Protein AF-A0A946CFU6-F1 (afdb_monomer_lite)

Foldseek 3Di:
DDAAEDEQEDAALVSLLVCLVVQVVQVVDPRHDYAYEYQHHPVVSVVVSCVVSVHDGNYYLNQDDPPDDPVSSVVSVD

Radius of gyration: 13.86 Å; chains: 1; bounding box: 32×30×36 Å

Structure (mmCIF, N/CA/C/O backbone):
data_AF-A0A946CFU6-F1
#
_entry.id   AF-A0A946CFU6-F1
#
loop_
_atom_site.group_PDB
_atom_site.id
_atom_site.type_symbol
_atom_site.label_atom_id
_atom_site.label_alt_id
_atom_site.label_comp_id
_atom_site.label_asym_id
_atom_site.label_entity_id
_atom_site.label_seq_id
_atom_site.pdbx_PDB_ins_code
_atom_site.Cartn_x
_atom_site.Cartn_y
_atom_site.Cartn_z
_atom_site.occupancy
_atom_site.B_iso_or_equiv
_atom_site.auth_seq_id
_atom_site.auth_comp_id
_atom_site.auth_asym_id
_atom_site.auth_atom_id
_atom_site.pdbx_PDB_model_num
ATOM 1 N N . MET A 1 1 ? -17.696 8.469 19.534 1.00 72.38 1 MET A N 1
ATOM 2 C CA . MET A 1 1 ? -16.453 9.188 19.178 1.00 72.38 1 MET A CA 1
ATOM 3 C C . MET A 1 1 ? -16.258 9.046 17.684 1.00 72.38 1 MET A C 1
ATOM 5 O O . MET A 1 1 ? -16.613 8.003 17.154 1.00 72.38 1 MET A O 1
ATOM 9 N N . GLU A 1 2 ? -15.767 10.083 17.015 1.00 89.06 2 GLU A N 1
ATOM 10 C CA . GLU A 1 2 ? -15.429 10.008 15.591 1.00 89.06 2 GLU A CA 1
ATOM 11 C C . GLU A 1 2 ? -14.229 9.068 15.389 1.00 89.06 2 GLU A C 1
ATOM 13 O O . GLU A 1 2 ? -13.294 9.079 16.199 1.00 89.06 2 GLU A O 1
ATOM 18 N N . LYS A 1 3 ? -14.276 8.225 14.350 1.00 95.19 3 LYS A N 1
ATOM 19 C CA . LYS A 1 3 ? -13.160 7.338 14.006 1.00 95.19 3 LYS A CA 1
ATOM 20 C C . LYS A 1 3 ? -11.972 8.180 13.538 1.00 95.19 3 LYS A C 1
ATOM 22 O O . LYS A 1 3 ? -12.138 9.137 12.788 1.00 95.19 3 LYS A O 1
ATOM 27 N N . LYS A 1 4 ? -10.759 7.835 13.970 1.00 97.44 4 LYS A N 1
ATOM 28 C CA . LYS A 1 4 ? -9.540 8.509 13.507 1.00 97.44 4 LYS A CA 1
ATOM 29 C C . LYS A 1 4 ? -9.09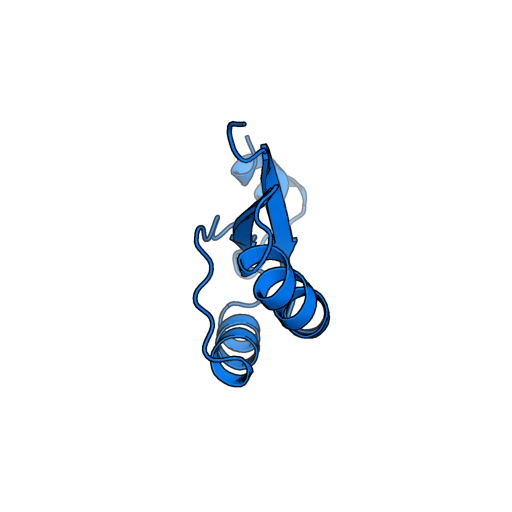1 7.911 12.182 1.00 97.44 4 LYS A C 1
ATOM 31 O O . LYS A 1 4 ? -8.892 6.701 12.084 1.00 97.44 4 LYS A O 1
ATOM 36 N N . LYS A 1 5 ? -8.865 8.764 11.186 1.00 97.75 5 LYS A N 1
ATOM 37 C CA . LYS A 1 5 ? -8.317 8.331 9.900 1.00 97.75 5 LYS A CA 1
ATOM 38 C C . LYS A 1 5 ? -6.860 7.907 10.034 1.00 97.75 5 LYS A C 1
ATOM 40 O O . LYS A 1 5 ? -6.063 8.602 10.666 1.00 97.75 5 LYS A O 1
ATOM 45 N N . VAL A 1 6 ? -6.517 6.781 9.417 1.00 98.00 6 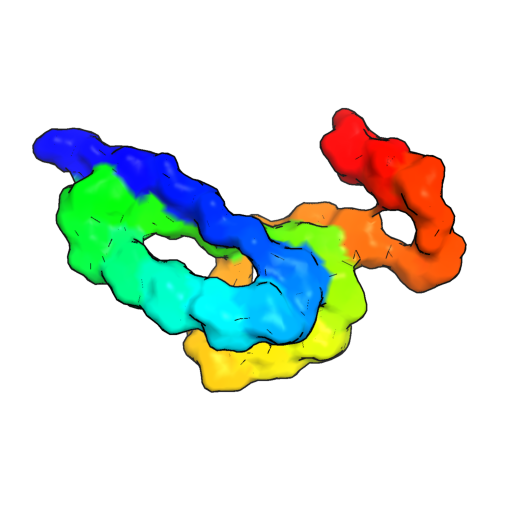VAL A N 1
ATOM 46 C CA . VAL A 1 6 ? -5.144 6.272 9.330 1.00 98.00 6 VAL A CA 1
ATOM 47 C C . VAL A 1 6 ? -4.849 5.853 7.897 1.00 98.00 6 VAL A C 1
ATOM 49 O O . VAL A 1 6 ? -5.628 5.133 7.285 1.00 98.00 6 VAL A O 1
ATOM 52 N N . VAL A 1 7 ? -3.724 6.304 7.346 1.00 98.25 7 VAL A N 1
ATOM 53 C CA . VAL A 1 7 ? -3.325 5.944 5.982 1.00 98.25 7 VAL A CA 1
ATOM 54 C C . VAL A 1 7 ? -2.292 4.826 6.038 1.00 98.25 7 VAL A C 1
ATOM 56 O O . VAL A 1 7 ? -1.248 4.963 6.676 1.00 98.25 7 VAL A O 1
ATOM 59 N N . VAL A 1 8 ? -2.582 3.725 5.353 1.00 98.12 8 VAL A N 1
ATOM 60 C CA . VAL A 1 8 ? -1.664 2.613 5.114 1.00 98.12 8 VAL A CA 1
ATOM 61 C C . VAL A 1 8 ? -1.054 2.808 3.732 1.00 98.12 8 VAL A C 1
ATOM 63 O O . VAL A 1 8 ? -1.765 2.746 2.735 1.00 98.12 8 VAL A O 1
ATOM 66 N N . VAL A 1 9 ? 0.253 3.058 3.667 1.00 97.06 9 VAL A N 1
ATOM 67 C CA . VAL A 1 9 ? 0.961 3.311 2.403 1.00 97.06 9 VAL A CA 1
ATOM 68 C C . VAL A 1 9 ? 1.778 2.085 2.003 1.00 97.06 9 VAL A C 1
ATOM 70 O O . VAL A 1 9 ? 2.571 1.592 2.805 1.00 97.06 9 VAL A O 1
ATOM 73 N N . ALA A 1 10 ? 1.623 1.614 0.763 1.00 96.56 10 ALA A N 1
ATOM 74 C CA . ALA A 1 10 ? 2.468 0.562 0.190 1.00 96.56 10 ALA A CA 1
ATOM 75 C C . ALA A 1 10 ? 2.731 0.799 -1.304 1.00 96.56 10 ALA A C 1
ATOM 77 O O . ALA A 1 10 ? 1.820 1.087 -2.079 1.00 96.56 10 ALA A O 1
ATOM 78 N N . GLY A 1 11 ? 3.983 0.658 -1.728 1.00 94.19 11 GLY A N 1
ATOM 79 C CA . GLY A 1 11 ? 4.405 0.922 -3.101 1.00 94.19 11 GLY A CA 1
ATOM 80 C C . GLY A 1 11 ? 4.865 -0.298 -3.872 1.00 94.19 11 GLY A C 1
ATOM 81 O O . GLY A 1 11 ? 4.866 -0.262 -5.095 1.00 94.19 11 GLY A O 1
ATOM 82 N N . THR A 1 12 ? 5.248 -1.369 -3.184 1.00 94.06 12 THR A N 1
ATOM 83 C CA . THR A 1 12 ? 5.873 -2.554 -3.778 1.00 94.06 12 THR A CA 1
ATOM 84 C C . THR A 1 12 ? 5.125 -3.836 -3.430 1.00 94.06 12 THR A C 1
ATOM 86 O O . THR A 1 12 ? 4.384 -3.912 -2.449 1.00 94.06 12 THR A O 1
ATOM 89 N N . ARG A 1 13 ? 5.375 -4.901 -4.200 1.00 95.50 13 ARG A N 1
ATOM 90 C CA . ARG A 1 13 ? 4.803 -6.232 -3.945 1.00 95.50 13 ARG A CA 1
ATOM 91 C C . ARG A 1 13 ? 5.054 -6.738 -2.508 1.00 95.50 13 ARG A C 1
ATOM 93 O O . ARG A 1 13 ? 4.087 -7.160 -1.876 1.00 95.50 13 ARG A O 1
ATOM 100 N N . PRO A 1 14 ? 6.287 -6.698 -1.951 1.00 96.69 14 PRO A N 1
ATOM 101 C CA . PRO A 1 14 ? 6.526 -7.146 -0.577 1.00 96.69 14 PRO A CA 1
ATOM 102 C C . PRO A 1 14 ? 5.813 -6.297 0.481 1.00 96.69 14 PRO A C 1
ATOM 104 O O . PRO A 1 14 ? 5.426 -6.832 1.517 1.00 96.69 14 PRO A O 1
ATOM 107 N N . GLU A 1 15 ? 5.644 -4.995 0.240 1.00 97.50 15 GLU A N 1
ATOM 108 C CA . GLU A 1 15 ? 4.911 -4.109 1.150 1.00 97.50 15 GLU A CA 1
ATOM 109 C C . GLU A 1 15 ? 3.417 -4.421 1.139 1.00 97.50 15 GLU A C 1
ATOM 111 O O . GLU A 1 15 ? 2.847 -4.590 2.211 1.00 97.50 15 GLU A O 1
ATOM 116 N N . VAL A 1 16 ? 2.798 -4.589 -0.039 1.00 97.19 16 VAL A N 1
ATOM 117 C CA . VAL A 1 16 ? 1.379 -4.976 -0.132 1.00 97.19 16 VAL A CA 1
ATOM 118 C C . VAL A 1 16 ? 1.139 -6.293 0.602 1.00 97.19 16 VAL A C 1
ATOM 120 O O . VAL A 1 16 ? 0.291 -6.336 1.483 1.00 97.19 16 VAL A O 1
ATOM 123 N N . ILE A 1 17 ? 1.958 -7.325 0.355 1.00 96.69 17 ILE A N 1
ATOM 124 C CA . ILE A 1 17 ? 1.827 -8.629 1.033 1.00 96.69 17 ILE A CA 1
ATOM 125 C C . ILE A 1 17 ? 1.836 -8.494 2.564 1.00 96.69 17 ILE A C 1
ATOM 127 O O . ILE A 1 17 ? 1.088 -9.188 3.249 1.00 96.69 17 ILE A O 1
ATOM 131 N N . LYS A 1 18 ? 2.680 -7.612 3.111 1.00 96.94 18 LYS A N 1
ATOM 132 C CA . LYS A 1 18 ? 2.792 -7.404 4.562 1.00 96.94 18 LYS A CA 1
ATOM 133 C C . LYS A 1 18 ? 1.672 -6.529 5.124 1.00 96.94 18 LYS A C 1
ATOM 135 O O . LYS A 1 18 ? 1.217 -6.779 6.235 1.00 96.94 18 LYS A O 1
ATOM 140 N N . MET A 1 19 ? 1.252 -5.505 4.385 1.00 97.75 19 MET A N 1
ATOM 141 C CA . MET A 1 19 ? 0.316 -4.494 4.878 1.00 97.75 19 MET A CA 1
ATOM 142 C C . MET A 1 19 ? -1.151 -4.859 4.656 1.00 97.75 19 MET A C 1
ATOM 144 O O . MET A 1 19 ? -2.005 -4.339 5.370 1.00 97.75 19 MET A O 1
ATOM 148 N N . SER A 1 20 ? -1.461 -5.768 3.729 1.00 96.81 20 SER A N 1
ATOM 149 C CA . SER A 1 20 ? -2.833 -6.218 3.471 1.00 96.81 20 SER A CA 1
ATOM 150 C C . SER A 1 20 ? -3.515 -6.787 4.718 1.00 96.81 20 SER A C 1
ATOM 152 O O . SER A 1 20 ? -4.639 -6.397 5.020 1.00 96.81 20 SER A O 1
ATOM 154 N N . SER A 1 21 ? -2.835 -7.645 5.485 1.00 95.62 21 SER A N 1
ATOM 155 C CA . SER A 1 21 ? -3.389 -8.217 6.722 1.00 95.62 21 SER A CA 1
ATOM 156 C C . SER A 1 21 ? -3.616 -7.161 7.807 1.00 95.62 21 SER A C 1
ATOM 158 O O . SER A 1 21 ? -4.640 -7.185 8.485 1.00 95.62 21 SER A O 1
ATOM 160 N N . VAL A 1 22 ? -2.697 -6.198 7.934 1.00 97.25 22 VAL A N 1
ATOM 161 C CA . VAL A 1 22 ? -2.831 -5.073 8.869 1.00 97.25 22 VAL A CA 1
ATOM 162 C C . VAL A 1 22 ? -4.029 -4.204 8.493 1.00 97.25 22 VAL A C 1
ATOM 164 O O . VAL A 1 22 ? -4.855 -3.911 9.349 1.00 97.25 22 VAL A O 1
ATOM 167 N N . TYR A 1 23 ? -4.161 -3.823 7.221 1.00 98.12 23 TYR A N 1
ATOM 168 C CA . TYR A 1 23 ? -5.287 -3.020 6.742 1.00 98.12 23 TYR A CA 1
ATOM 169 C C . TYR A 1 23 ? -6.635 -3.705 6.998 1.00 98.12 23 TYR A C 1
ATOM 171 O O . TYR A 1 23 ? -7.533 -3.075 7.552 1.00 98.12 23 TYR A O 1
ATOM 179 N N . MET A 1 24 ? -6.757 -4.997 6.677 1.00 96.69 24 MET A N 1
ATOM 180 C CA . MET A 1 24 ? -7.984 -5.766 6.922 1.00 96.69 24 MET A CA 1
ATOM 181 C C . MET A 1 24 ? -8.378 -5.797 8.404 1.00 96.69 24 MET A C 1
ATOM 183 O O . MET A 1 24 ? -9.560 -5.708 8.731 1.00 96.69 24 MET A O 1
ATOM 187 N N . GLU A 1 25 ? -7.407 -5.898 9.314 1.00 97.50 25 GLU A N 1
ATOM 188 C CA . GLU A 1 25 ? -7.696 -5.857 10.749 1.00 97.50 25 GLU A CA 1
ATOM 189 C C . GLU A 1 25 ? -8.052 -4.438 11.216 1.00 97.50 25 GLU A C 1
ATOM 191 O O . GLU A 1 25 ? -8.982 -4.255 12.000 1.00 97.50 25 GLU A O 1
ATOM 196 N N . LEU A 1 26 ? -7.400 -3.405 10.673 1.00 97.56 26 LEU A N 1
ATOM 197 C CA . LEU A 1 26 ? -7.761 -2.012 10.952 1.00 97.56 26 LEU A CA 1
ATOM 198 C C . LEU A 1 26 ? -9.200 -1.689 10.527 1.00 97.56 26 LEU A C 1
ATOM 200 O O . LEU A 1 26 ? -9.859 -0.898 11.201 1.00 97.56 26 LEU A O 1
ATOM 204 N N . GLN A 1 27 ? -9.713 -2.313 9.459 1.00 96.44 27 GLN A N 1
ATOM 205 C CA . GLN A 1 27 ? -11.096 -2.116 9.000 1.00 96.44 27 GLN A CA 1
ATOM 206 C C . GLN A 1 27 ? -12.134 -2.583 10.031 1.00 96.44 27 GLN A C 1
ATOM 208 O O . GLN A 1 27 ? -13.271 -2.112 10.022 1.00 96.44 27 GLN A O 1
ATOM 213 N N . ARG A 1 28 ? -11.746 -3.476 10.948 1.00 96.69 28 ARG A N 1
ATOM 214 C CA . ARG A 1 28 ? -12.595 -3.973 12.039 1.00 96.69 28 ARG A CA 1
ATOM 215 C C . ARG A 1 28 ? -12.567 -3.083 13.279 1.00 96.69 28 ARG A C 1
ATOM 217 O O . ARG A 1 28 ? -13.290 -3.348 14.232 1.00 96.69 28 ARG A O 1
ATOM 224 N N . SER A 1 29 ? -11.739 -2.040 13.291 1.00 96.69 29 SER A N 1
ATOM 225 C CA . SER A 1 29 ? -11.620 -1.141 14.432 1.00 96.69 29 SER A CA 1
ATOM 226 C C . SER A 1 29 ? -12.834 -0.218 14.562 1.00 96.69 29 SER A C 1
ATOM 228 O O . SER A 1 29 ? -13.231 0.473 13.619 1.00 96.69 29 SER A O 1
ATOM 230 N N . ASP A 1 30 ? -13.360 -0.102 15.780 1.00 96.38 30 ASP A N 1
ATOM 231 C CA . ASP A 1 30 ? -14.350 0.925 16.129 1.00 96.38 30 ASP A CA 1
ATOM 232 C C . ASP A 1 30 ? -13.726 2.312 16.341 1.00 96.38 30 ASP A C 1
ATOM 234 O O . ASP A 1 30 ? -14.440 3.309 16.440 1.00 96.38 30 ASP A O 1
ATOM 238 N N . LEU A 1 31 ? -12.392 2.391 16.388 1.00 97.25 31 LEU A N 1
ATOM 239 C CA . LEU A 1 31 ? -11.645 3.620 16.658 1.00 97.2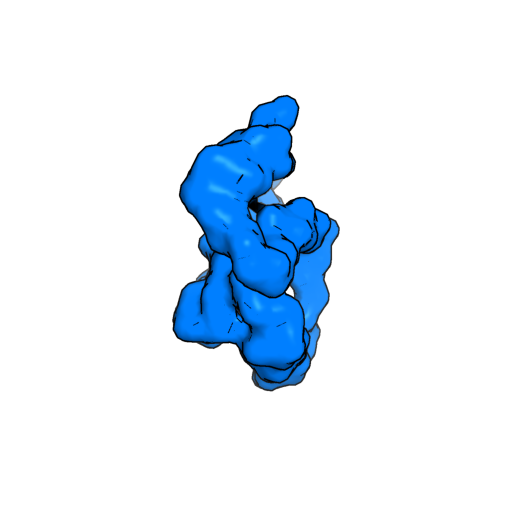5 31 LEU A CA 1
ATOM 240 C C . LEU A 1 31 ? -10.976 4.205 15.413 1.00 97.25 31 LEU A C 1
ATOM 242 O O . LEU A 1 31 ? -10.642 5.391 15.420 1.00 97.25 31 LEU A O 1
ATOM 246 N N . LEU A 1 32 ? -10.751 3.393 14.377 1.00 97.94 32 LEU A N 1
ATOM 247 C CA . LEU A 1 32 ? -9.955 3.761 13.208 1.00 97.94 32 LEU A CA 1
ATOM 248 C C . LEU A 1 32 ? -10.750 3.634 11.909 1.00 97.94 32 LEU A C 1
ATOM 250 O O . LEU A 1 32 ? -11.570 2.735 11.742 1.00 97.94 32 LEU A O 1
ATOM 254 N N . GLU A 1 33 ? -10.462 4.541 10.985 1.00 97.81 33 GLU A N 1
ATOM 255 C CA . GLU A 1 33 ? -10.934 4.532 9.601 1.00 97.81 33 GLU A CA 1
ATOM 256 C C . GLU A 1 33 ? -9.698 4.414 8.694 1.00 97.81 33 GLU A C 1
ATOM 258 O O . GLU A 1 33 ? -9.032 5.421 8.423 1.00 97.81 33 GLU A O 1
ATOM 263 N N . PRO A 1 34 ? -9.294 3.189 8.313 1.00 98.06 34 PRO A N 1
ATOM 264 C CA . PRO A 1 34 ? -8.109 3.001 7.495 1.00 98.06 34 PRO A CA 1
ATOM 265 C C . PRO A 1 34 ? -8.370 3.343 6.028 1.00 98.06 34 PRO A C 1
ATOM 267 O O . PRO A 1 34 ? -9.424 3.029 5.485 1.00 98.06 34 PRO A O 1
ATOM 270 N N . VAL A 1 35 ? -7.358 3.915 5.380 1.00 98.38 35 VAL A N 1
ATOM 271 C CA . VAL A 1 35 ? -7.313 4.185 3.939 1.00 98.38 35 VAL A CA 1
ATOM 272 C C . VAL A 1 35 ? -6.040 3.560 3.378 1.00 98.38 35 VAL A C 1
ATOM 274 O O . VAL A 1 35 ? -4.943 3.874 3.845 1.00 98.38 35 VAL A O 1
ATOM 277 N N . PHE A 1 36 ? -6.161 2.677 2.392 1.00 98.25 36 PHE A N 1
ATOM 278 C CA . PHE A 1 36 ? -5.028 2.062 1.709 1.00 98.25 36 PHE A CA 1
ATOM 279 C C . PHE A 1 36 ? -4.610 2.920 0.512 1.00 98.25 36 PHE A C 1
ATOM 281 O O . PHE A 1 36 ? -5.336 3.040 -0.473 1.00 98.25 36 PHE A O 1
ATOM 288 N N . LEU A 1 37 ? -3.404 3.477 0.565 1.00 97.69 37 LEU A N 1
ATOM 289 C CA . LEU A 1 37 ? -2.8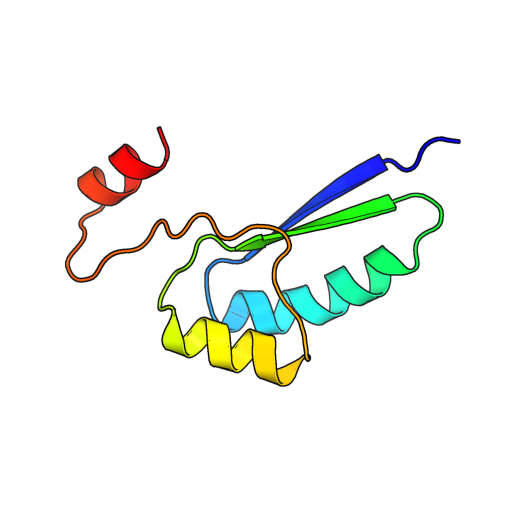16 4.269 -0.509 1.00 97.69 37 LEU A CA 1
ATOM 290 C C . LEU A 1 37 ? -1.668 3.497 -1.166 1.00 97.69 37 LEU A C 1
ATOM 292 O O . LEU A 1 37 ? -0.693 3.116 -0.514 1.00 97.69 37 LEU A O 1
ATOM 296 N N . SER A 1 38 ? -1.763 3.298 -2.478 1.00 96.38 38 SER A N 1
ATOM 297 C CA . SER A 1 38 ? -0.687 2.752 -3.293 1.00 96.38 38 SER A CA 1
ATOM 298 C C . SER A 1 38 ? 0.130 3.852 -3.961 1.00 96.38 38 SER A C 1
ATOM 300 O O . SER A 1 38 ? -0.422 4.804 -4.507 1.00 96.38 38 SER A O 1
ATOM 302 N N . THR A 1 39 ? 1.458 3.718 -3.950 1.00 94.62 39 THR A N 1
ATOM 303 C CA . THR A 1 39 ? 2.345 4.605 -4.728 1.00 94.62 39 THR A CA 1
ATOM 304 C C . THR A 1 39 ? 2.642 4.077 -6.136 1.00 94.62 39 THR A C 1
ATOM 306 O O . THR A 1 39 ? 3.173 4.818 -6.963 1.00 94.62 39 THR A O 1
ATOM 309 N N . GLY A 1 40 ? 2.273 2.824 -6.438 1.00 89.19 40 GLY A N 1
ATOM 310 C CA . GLY A 1 40 ? 2.243 2.301 -7.805 1.00 89.19 40 GLY A CA 1
ATOM 311 C C . GLY A 1 40 ? 3.572 1.789 -8.388 1.00 89.19 40 GLY A C 1
ATOM 312 O O . GLY A 1 40 ? 3.720 1.802 -9.612 1.00 89.19 40 GLY A O 1
ATOM 313 N N . GLN A 1 41 ? 4.551 1.331 -7.590 1.00 85.81 41 GLN A N 1
ATOM 314 C CA . GLN A 1 41 ? 5.793 0.763 -8.148 1.00 85.81 41 GLN A CA 1
ATOM 315 C C . GLN A 1 41 ? 5.571 -0.620 -8.780 1.00 85.81 41 GLN A C 1
ATOM 317 O O . GLN A 1 41 ? 5.084 -1.535 -8.129 1.00 85.81 41 GLN A O 1
ATOM 322 N N . HIS A 1 42 ? 5.986 -0.801 -10.039 1.00 83.25 42 HIS A N 1
ATOM 323 C CA . HIS A 1 42 ? 5.802 -2.051 -10.797 1.00 83.25 42 HIS A CA 1
ATOM 324 C C . HIS A 1 42 ? 4.338 -2.546 -10.805 1.00 83.25 42 HIS A C 1
ATOM 326 O O . HIS A 1 42 ? 4.000 -3.561 -10.195 1.00 83.25 42 HIS A O 1
ATOM 332 N N . ARG A 1 43 ? 3.468 -1.837 -11.542 1.00 85.81 43 ARG A N 1
ATOM 333 C CA . ARG A 1 43 ? 2.004 -2.049 -11.586 1.00 85.81 43 ARG A CA 1
ATOM 334 C C . ARG A 1 43 ? 1.550 -3.503 -11.705 1.00 85.81 43 ARG A C 1
ATOM 336 O O . ARG A 1 43 ? 0.657 -3.914 -10.974 1.00 85.81 43 ARG A O 1
ATOM 343 N N . GLU A 1 44 ? 2.164 -4.286 -12.587 1.00 88.81 44 GLU A N 1
ATOM 344 C CA . GLU A 1 44 ? 1.778 -5.689 -12.787 1.00 88.81 44 GLU A CA 1
ATOM 345 C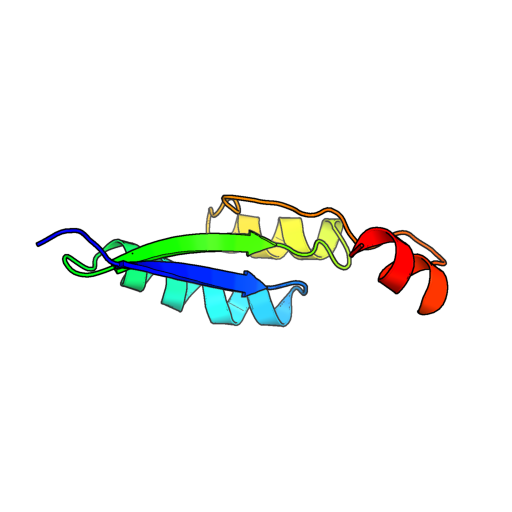 C . GLU A 1 44 ? 2.006 -6.535 -11.524 1.00 88.81 44 GLU A C 1
ATOM 347 O O . GLU A 1 44 ? 1.136 -7.297 -11.106 1.00 88.81 44 GLU A O 1
ATOM 352 N N . MET A 1 45 ? 3.145 -6.344 -10.854 1.00 90.50 45 MET A N 1
ATOM 353 C CA . MET A 1 45 ? 3.460 -7.050 -9.612 1.00 90.50 45 MET A CA 1
ATOM 354 C C . MET A 1 45 ? 2.565 -6.614 -8.450 1.00 90.50 45 MET A C 1
ATOM 356 O O . MET A 1 45 ? 2.229 -7.434 -7.595 1.00 90.50 45 MET A O 1
ATOM 360 N N . LEU A 1 46 ? 2.177 -5.338 -8.409 1.00 93.44 46 LEU A N 1
ATOM 361 C CA . LEU A 1 46 ? 1.219 -4.843 -7.422 1.00 93.44 46 LEU A CA 1
ATOM 362 C C . LEU A 1 46 ? -0.168 -5.432 -7.641 1.00 93.44 46 LEU A C 1
ATOM 364 O O . LEU A 1 46 ? -0.771 -5.899 -6.680 1.00 93.44 46 LEU A O 1
ATOM 368 N N . ALA A 1 47 ? -0.646 -5.469 -8.886 1.00 92.12 47 ALA A N 1
ATOM 369 C CA . ALA A 1 47 ? -1.936 -6.062 -9.220 1.00 92.12 47 ALA A CA 1
ATOM 370 C C . ALA A 1 47 ? -2.006 -7.535 -8.783 1.00 92.12 47 ALA A C 1
ATOM 372 O O . ALA A 1 47 ? -3.004 -7.958 -8.205 1.00 92.12 47 ALA A O 1
ATOM 373 N N . GLN A 1 48 ? -0.918 -8.293 -8.967 1.00 94.81 48 GLN A N 1
ATOM 374 C CA . GLN A 1 48 ? -0.811 -9.665 -8.461 1.00 94.81 48 GLN A CA 1
ATOM 375 C C . GLN A 1 48 ? -0.912 -9.737 -6.929 1.00 94.81 48 GLN A C 1
ATOM 377 O O . GLN A 1 48 ? -1.624 -10.594 -6.410 1.00 94.81 48 GLN A O 1
ATOM 382 N N . ALA A 1 49 ? -0.223 -8.852 -6.197 1.00 95.50 49 ALA A N 1
ATOM 383 C CA . ALA A 1 49 ? -0.311 -8.831 -4.737 1.00 95.50 49 ALA A CA 1
ATOM 384 C C . ALA A 1 49 ? -1.714 -8.462 -4.256 1.00 95.50 49 ALA A C 1
ATOM 386 O O . ALA A 1 49 ? -2.285 -9.193 -3.459 1.00 95.50 49 ALA A O 1
ATOM 387 N N . PHE A 1 50 ? -2.293 -7.377 -4.765 1.00 95.81 50 PHE A N 1
ATOM 388 C CA . PHE A 1 50 ? -3.653 -6.964 -4.422 1.00 95.81 50 PHE A CA 1
ATOM 389 C C . PHE A 1 50 ? -4.683 -8.060 -4.732 1.00 95.81 50 PHE A C 1
ATOM 391 O O . PHE A 1 50 ? -5.519 -8.374 -3.883 1.00 95.81 50 PHE A O 1
ATOM 398 N N . GLY A 1 51 ? -4.553 -8.724 -5.886 1.00 96.31 51 GLY A N 1
ATOM 399 C CA . GLY A 1 51 ? -5.389 -9.861 -6.267 1.00 96.31 51 GLY A CA 1
ATOM 400 C C . GLY A 1 51 ? -5.282 -11.050 -5.307 1.00 96.31 51 GLY A C 1
ATOM 401 O O . GLY A 1 51 ? -6.300 -11.656 -4.984 1.00 96.31 51 GLY A O 1
ATOM 402 N N . ALA A 1 52 ? -4.090 -11.344 -4.775 1.00 96.06 52 ALA A N 1
ATOM 403 C CA . ALA A 1 52 ? -3.891 -12.430 -3.809 1.00 96.06 52 ALA A CA 1
ATOM 404 C C . ALA A 1 52 ? -4.650 -12.219 -2.484 1.00 96.06 52 ALA A C 1
ATOM 406 O O . ALA A 1 52 ? -4.968 -13.191 -1.801 1.00 96.06 52 ALA A O 1
ATOM 407 N N . PHE A 1 53 ? -4.959 -10.967 -2.135 1.00 95.88 53 PHE A N 1
ATOM 408 C CA . PHE A 1 53 ? -5.728 -10.605 -0.942 1.00 95.88 53 PHE A CA 1
ATOM 409 C C . PHE A 1 53 ? -7.158 -10.150 -1.263 1.00 95.88 53 PHE A C 1
ATOM 411 O O . PHE A 1 53 ? -7.881 -9.761 -0.350 1.00 95.88 53 PHE A O 1
ATOM 418 N N . ASN A 1 54 ? -7.576 -10.194 -2.536 1.00 95.69 54 ASN A N 1
ATOM 419 C CA . ASN A 1 54 ? -8.846 -9.633 -3.006 1.00 95.69 54 ASN A CA 1
ATOM 420 C C . ASN A 1 54 ? -9.067 -8.185 -2.514 1.00 95.69 54 ASN A C 1
ATOM 422 O O . ASN A 1 54 ? -10.145 -7.824 -2.042 1.00 95.69 54 ASN A O 1
ATOM 426 N N . LEU A 1 55 ? -8.007 -7.375 -2.575 1.00 95.38 55 LEU A N 1
ATOM 427 C CA . LEU A 1 55 ? -8.005 -5.980 -2.146 1.00 95.38 55 LEU A CA 1
ATOM 428 C C . LEU A 1 55 ? -7.893 -5.048 -3.348 1.00 95.38 55 LEU A C 1
ATOM 430 O O . LEU A 1 55 ? -7.201 -5.345 -4.317 1.00 95.38 55 LEU A O 1
ATOM 434 N N . VAL A 1 56 ? -8.521 -3.883 -3.237 1.00 94.88 56 VAL A N 1
ATOM 435 C CA . VAL A 1 56 ? -8.327 -2.747 -4.140 1.00 94.88 56 VAL A CA 1
ATOM 436 C C . VAL A 1 56 ? -7.852 -1.586 -3.270 1.00 94.88 56 VAL A C 1
ATOM 438 O O . VAL A 1 56 ? -8.472 -1.348 -2.234 1.00 94.88 56 VAL A O 1
ATOM 441 N N . PRO A 1 57 ? -6.748 -0.899 -3.614 1.00 95.69 57 PRO A N 1
ATOM 442 C CA . PRO A 1 57 ? -6.335 0.272 -2.856 1.00 95.69 57 PRO A CA 1
ATOM 443 C C . PRO A 1 57 ? -7.389 1.377 -2.989 1.00 95.69 57 PRO A C 1
ATOM 445 O O . PRO A 1 57 ? -7.917 1.605 -4.076 1.00 95.69 57 PRO A O 1
ATOM 448 N N . ASP A 1 58 ? -7.657 2.087 -1.896 1.00 97.62 58 ASP A N 1
ATOM 449 C CA . ASP A 1 58 ? -8.582 3.225 -1.881 1.00 97.62 58 ASP A CA 1
ATOM 450 C C . ASP A 1 58 ? -8.069 4.372 -2.774 1.00 97.62 58 ASP A C 1
ATOM 452 O O . ASP A 1 58 ? -8.846 5.080 -3.417 1.00 97.62 58 ASP A O 1
ATOM 456 N N . HIS A 1 59 ? -6.741 4.522 -2.858 1.00 96.75 59 HIS A N 1
ATOM 457 C CA . HIS A 1 59 ? -6.068 5.471 -3.744 1.00 96.75 59 HIS A CA 1
ATOM 458 C C . HIS A 1 59 ? -4.838 4.842 -4.415 1.00 96.75 59 HIS A C 1
ATOM 460 O O . HIS A 1 59 ? -4.049 4.178 -3.749 1.00 96.75 59 HIS A O 1
ATOM 466 N N . ASP A 1 60 ? -4.624 5.104 -5.707 1.00 94.50 60 ASP A N 1
ATOM 467 C CA . ASP A 1 60 ? -3.371 4.826 -6.429 1.00 94.50 60 ASP A CA 1
ATOM 468 C C . ASP A 1 60 ? -2.801 6.157 -6.941 1.00 94.50 60 ASP A C 1
ATOM 470 O O . ASP A 1 60 ? -3.462 6.870 -7.694 1.00 94.50 60 ASP A O 1
ATOM 474 N N . LEU A 1 61 ? -1.591 6.517 -6.507 1.00 93.62 61 LEU A N 1
ATOM 475 C CA . LEU A 1 61 ? -0.907 7.740 -6.946 1.00 93.62 61 LEU A CA 1
ATOM 476 C C . LEU A 1 61 ? -0.224 7.587 -8.314 1.00 93.62 61 LEU A C 1
ATOM 478 O O . LEU A 1 61 ? 0.238 8.567 -8.902 1.00 93.62 61 LEU A O 1
ATOM 482 N N . GLU A 1 62 ? -0.098 6.353 -8.800 1.00 90.81 62 GLU A N 1
ATOM 483 C CA . GLU A 1 62 ? 0.508 6.011 -10.082 1.00 90.81 62 GLU A CA 1
ATOM 484 C C . GLU A 1 62 ? 1.936 6.563 -10.281 1.00 90.81 62 GLU A C 1
ATOM 486 O O . GLU A 1 62 ? 2.331 6.789 -11.425 1.00 90.81 62 GLU A O 1
ATOM 491 N N . LEU A 1 63 ? 2.720 6.828 -9.222 1.00 91.50 63 LEU A N 1
ATOM 492 C CA . LEU A 1 63 ? 3.928 7.681 -9.265 1.00 91.50 63 LEU A CA 1
ATOM 493 C C . LEU A 1 63 ? 5.070 7.145 -10.137 1.00 91.50 63 LEU A C 1
ATOM 495 O O . LEU A 1 63 ? 5.844 7.940 -10.681 1.00 91.50 63 LEU A O 1
ATOM 499 N N . MET A 1 64 ? 5.159 5.829 -10.317 1.00 86.19 64 MET A N 1
ATOM 500 C CA . MET A 1 64 ? 6.259 5.202 -11.050 1.00 86.19 64 MET A CA 1
ATOM 501 C C . MET A 1 64 ? 5.998 5.090 -12.553 1.00 86.19 64 MET A C 1
ATOM 503 O O . MET A 1 64 ? 4.940 4.631 -12.985 1.00 86.19 64 MET A O 1
ATOM 507 N N . LYS A 1 65 ? 7.005 5.451 -13.356 1.00 86.75 65 LYS A N 1
ATOM 508 C CA . LYS A 1 65 ? 7.043 5.244 -14.813 1.00 86.75 65 LYS A CA 1
ATOM 509 C C . LYS A 1 65 ? 8.288 4.448 -15.234 1.00 86.75 65 LYS A C 1
ATOM 511 O O . LYS A 1 65 ? 9.324 4.547 -14.577 1.00 86.75 65 LYS A O 1
ATOM 516 N N . PRO A 1 66 ? 8.227 3.679 -16.339 1.00 86.44 66 PRO A N 1
ATOM 517 C CA . PRO A 1 66 ? 9.406 3.020 -16.896 1.00 86.44 66 PRO A CA 1
ATOM 518 C C . PRO A 1 66 ? 10.511 4.028 -17.238 1.00 86.44 66 PRO A C 1
ATOM 520 O O . PRO A 1 66 ? 10.231 5.067 -17.831 1.00 86.44 66 PRO A O 1
ATOM 523 N N . GLY A 1 67 ? 11.757 3.717 -16.873 1.00 87.00 67 GLY A N 1
ATOM 524 C CA . GLY A 1 67 ? 12.922 4.560 -17.179 1.00 87.00 67 GLY A CA 1
ATOM 525 C C . GLY A 1 67 ? 12.973 5.901 -16.434 1.00 87.00 67 GLY A C 1
ATOM 526 O O . GLY A 1 67 ? 13.770 6.759 -16.800 1.00 87.00 67 GLY A O 1
ATOM 527 N N . GLN A 1 68 ? 12.130 6.097 -15.417 1.00 90.62 68 GLN A N 1
ATOM 528 C CA . GLN A 1 68 ? 12.106 7.307 -14.598 1.00 90.62 68 GLN A CA 1
ATOM 529 C C . GLN A 1 68 ? 13.328 7.372 -13.673 1.00 90.62 68 GLN A C 1
ATOM 531 O O . GLN A 1 68 ? 13.666 6.391 -13.010 1.00 90.62 68 GLN A O 1
ATOM 536 N N . ASP A 1 69 ? 13.969 8.537 -13.607 1.00 94.25 69 ASP A N 1
ATOM 537 C CA . ASP A 1 69 ? 15.034 8.834 -12.654 1.00 94.25 69 ASP A CA 1
ATOM 538 C C . ASP A 1 69 ? 14.476 9.448 -11.356 1.00 94.25 69 ASP A C 1
ATOM 540 O O . ASP A 1 69 ? 13.281 9.724 -11.219 1.00 94.25 69 ASP A 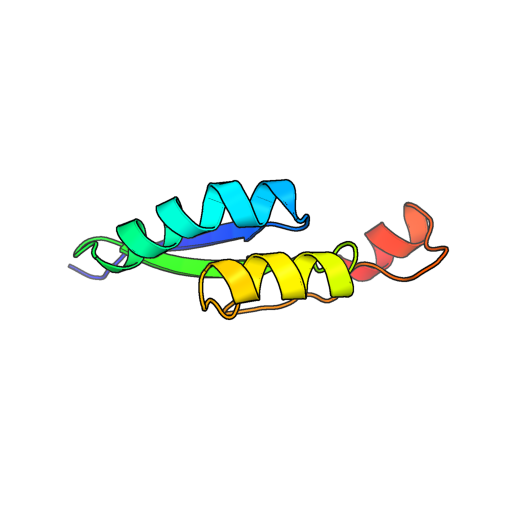O 1
ATOM 544 N N . LEU A 1 70 ? 15.345 9.670 -10.366 1.00 92.56 70 LEU A N 1
ATOM 545 C CA . LEU A 1 70 ? 14.924 10.217 -9.073 1.00 92.56 70 LEU A CA 1
ATOM 546 C C . LEU A 1 70 ? 14.334 11.631 -9.200 1.00 92.56 70 LEU A C 1
ATOM 548 O O . LEU A 1 70 ? 13.369 11.961 -8.508 1.00 92.56 70 LEU A O 1
ATOM 552 N N . THR A 1 71 ? 14.879 12.454 -10.097 1.00 94.75 71 THR A N 1
ATOM 553 C CA . THR A 1 71 ? 14.373 13.806 -10.367 1.00 94.75 71 THR A CA 1
ATOM 554 C C . THR A 1 71 ? 12.956 13.746 -10.930 1.00 94.75 71 THR A C 1
ATOM 556 O O . THR A 1 71 ? 12.051 14.399 -10.411 1.00 94.75 71 THR A O 1
ATOM 559 N N . GLY A 1 72 ? 12.737 12.905 -11.943 1.00 93.12 72 GLY A N 1
ATOM 560 C CA . GLY A 1 72 ? 11.435 12.682 -12.555 1.00 93.12 72 GLY A CA 1
ATOM 561 C C . GLY A 1 72 ? 10.427 12.048 -11.601 1.00 93.12 72 GLY A C 1
ATOM 562 O O . GLY A 1 72 ? 9.233 12.308 -11.728 1.00 93.12 72 GLY A O 1
ATOM 563 N N . LEU A 1 73 ? 10.865 11.229 -10.639 1.00 92.62 73 LEU A N 1
ATOM 564 C CA . LEU A 1 73 ? 10.009 10.737 -9.555 1.00 92.62 73 LEU A CA 1
ATOM 565 C C . LEU A 1 73 ? 9.599 11.870 -8.617 1.00 92.62 73 LEU A C 1
ATOM 567 O O . LEU A 1 73 ? 8.412 12.060 -8.370 1.00 92.62 73 LEU A O 1
ATOM 571 N N . THR A 1 74 ? 10.571 12.643 -8.141 1.00 92.56 74 THR A N 1
ATOM 572 C CA . THR A 1 74 ? 10.339 13.740 -7.193 1.00 92.56 74 THR A CA 1
ATOM 573 C C . THR A 1 74 ? 9.400 14.796 -7.782 1.00 92.56 74 THR A C 1
ATOM 575 O O . THR A 1 74 ? 8.491 15.252 -7.097 1.00 92.56 74 THR A O 1
ATOM 578 N N . ALA A 1 75 ? 9.537 15.113 -9.074 1.00 92.75 75 ALA A N 1
ATOM 579 C CA . ALA A 1 75 ? 8.656 16.050 -9.771 1.00 92.75 75 ALA A CA 1
ATOM 580 C C . ALA A 1 75 ? 7.188 15.594 -9.858 1.00 92.75 75 ALA A C 1
ATOM 582 O O . ALA A 1 75 ? 6.319 16.426 -10.067 1.00 92.75 75 ALA A O 1
ATOM 583 N N . ARG A 1 76 ? 6.897 14.292 -9.722 1.00 91.00 76 ARG A N 1
ATOM 584 C CA . ARG A 1 76 ? 5.517 13.770 -9.708 1.00 91.00 76 ARG A CA 1
ATOM 585 C C . ARG A 1 76 ? 4.874 13.760 -8.325 1.00 91.00 76 ARG A C 1
ATOM 587 O O . ARG A 1 76 ? 3.677 13.516 -8.231 1.00 91.00 76 ARG A O 1
ATOM 594 N N . VAL A 1 77 ? 5.677 13.924 -7.277 1.00 90.31 77 VAL A N 1
ATOM 595 C CA . VAL A 1 77 ? 5.207 13.972 -5.887 1.00 90.31 77 VAL A CA 1
ATOM 596 C C . VAL A 1 77 ? 4.754 15.387 -5.504 1.00 90.31 77 VAL A C 1
ATOM 598 O O . VAL A 1 77 ? 3.937 15.525 -4.597 1.00 90.31 77 VAL A O 1
ATOM 601 N N . LEU A 1 78 ? 5.289 16.411 -6.179 1.00 84.94 78 LEU A N 1
ATOM 602 C CA . LEU A 1 78 ? 4.965 17.832 -6.006 1.00 84.94 78 LEU A CA 1
ATOM 603 C C . LEU A 1 78 ? 3.786 18.252 -6.890 1.00 84.94 78 LEU A C 1
ATOM 605 O O . LEU A 1 78 ? 3.007 19.110 -6.423 1.00 84.94 78 LEU A O 1
#

Sequence (78 aa):
MEKKKVVVVAGTRPEVIKMSSVYMELQRSDLLEPVFLSTGQHREMLAQAFGAFNLVPDHDLELMKPGQDLTGLTARVL

Secondary structure (DSSP, 8-state):
-PPEEEEEEE-SHHHHHHHHHHHHHHTT-SSEEEEEEE--SSHHHHHHHHHHTT---SEE-----TT--HHHHHHHH-

pLDDT: mean 94.03, std 4.51, range [72.38, 98.38]